Protein AF-A0A285EN96-F1 (afdb_monomer)

Radius of gyration: 19.68 Å; Cα contacts (8 Å, |Δi|>4): 58; chains: 1; bounding box: 37×36×49 Å

Foldseek 3Di:
DQPPPVVVVVQWDQDPVRDTDGHPVRVVVVVVVVVVQQQDWDDDPNDTDGVVVVVVVLVVVVVCVVVVVDVDHDPPPDDDPPPDPDDPVNVVVVVVVVVD

Sequence (100 aa):
MICCLCRLVVLLTRTETYALRLKLTGARKITEEVNQWLNKRAEYRDKQHTWSAILLLKTRGLAQYFVGKRKSVEFMSHVHEIERQDNMEIRQLLLYIFYF

Solvent-accessible surface area (backbone atoms only — not comparable to full-atom values): 6231 Å² total; per-residue (Å²): 136,74,66,64,68,76,50,50,69,78,24,47,45,77,45,98,84,71,46,81,40,74,33,71,75,34,49,51,50,51,53,50,54,50,51,55,55,36,62,37,72,44,80,54,94,96,35,83,35,32,45,55,54,49,52,52,53,50,53,52,46,49,54,33,35,77,71,66,78,36,95,76,79,81,82,78,85,67,81,76,81,76,79,76,86,82,45,74,68,58,56,54,50,51,52,54,66,73,78,103

pLDDT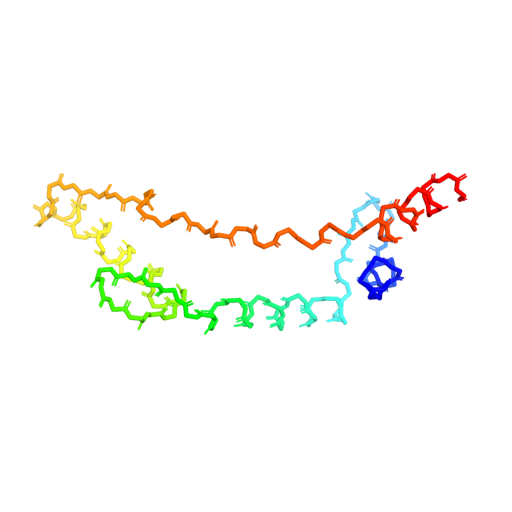: mean 72.97, std 15.93, range [29.97, 91.31]

Organism: NCBI:txid51203

Structure (mmCIF, N/CA/C/O backbone):
data_AF-A0A285EN96-F1
#
_entry.id   AF-A0A285EN96-F1
#
loop_
_atom_site.group_PDB
_atom_site.id
_atom_site.type_symbol
_atom_site.label_atom_id
_atom_site.label_alt_id
_atom_site.label_comp_id
_atom_site.label_asym_id
_atom_site.label_entity_id
_atom_site.label_seq_id
_atom_site.pdbx_PDB_ins_code
_atom_site.Cartn_x
_atom_site.Cartn_y
_atom_site.Cartn_z
_atom_site.occupancy
_atom_site.B_iso_or_equiv
_atom_site.auth_seq_id
_atom_site.auth_comp_id
_atom_site.auth_asym_id
_atom_site.auth_atom_id
_atom_site.pdbx_PDB_model_num
ATOM 1 N N . MET A 1 1 ? 14.332 15.040 -14.578 1.00 40.19 1 MET A N 1
ATOM 2 C CA . MET A 1 1 ? 13.851 13.759 -13.995 1.00 40.19 1 MET A CA 1
ATOM 3 C C . MET A 1 1 ? 13.205 12.858 -15.065 1.00 40.19 1 MET A C 1
ATOM 5 O O . MET A 1 1 ? 12.143 12.290 -14.873 1.00 40.19 1 MET A O 1
ATOM 9 N N . ILE A 1 2 ? 13.892 12.688 -16.201 1.00 29.97 2 ILE A N 1
ATOM 10 C CA . ILE A 1 2 ? 13.439 11.994 -17.430 1.00 29.97 2 ILE A CA 1
ATOM 11 C C . ILE A 1 2 ? 13.541 10.452 -17.316 1.00 29.97 2 ILE A C 1
ATOM 13 O O . ILE A 1 2 ? 13.211 9.691 -18.222 1.00 29.97 2 ILE A O 1
ATOM 17 N N . CYS A 1 3 ? 14.000 9.950 -16.169 1.00 33.31 3 CYS A N 1
ATOM 18 C CA . CYS A 1 3 ? 14.521 8.591 -16.059 1.00 33.31 3 CYS A CA 1
ATOM 19 C C . CYS A 1 3 ? 13.457 7.484 -15.921 1.00 33.31 3 CYS A C 1
ATOM 21 O O . CYS A 1 3 ? 13.809 6.316 -16.073 1.00 33.31 3 CYS A O 1
ATOM 23 N N . CYS A 1 4 ? 12.183 7.800 -15.653 1.00 40.12 4 CYS A N 1
ATOM 24 C CA . CYS A 1 4 ? 11.163 6.764 -15.433 1.00 40.12 4 CYS A CA 1
ATOM 25 C C . CYS A 1 4 ? 10.576 6.193 -16.732 1.00 40.12 4 CYS A C 1
ATOM 27 O O . CYS A 1 4 ? 10.500 4.973 -16.864 1.00 40.12 4 CYS A O 1
ATOM 29 N N . LEU A 1 5 ? 10.238 7.030 -17.722 1.00 38.25 5 LEU A N 1
ATOM 30 C CA . LEU A 1 5 ? 9.631 6.549 -18.972 1.00 38.25 5 LEU A CA 1
ATOM 31 C C . LEU A 1 5 ? 10.643 5.884 -19.920 1.00 38.25 5 LEU A C 1
ATOM 33 O O . LEU A 1 5 ? 10.378 4.780 -20.393 1.00 38.25 5 LEU A O 1
ATOM 37 N N . CYS A 1 6 ? 11.842 6.450 -20.111 1.00 37.12 6 CYS A N 1
ATOM 38 C CA . CYS A 1 6 ? 12.860 5.823 -20.973 1.00 37.12 6 CYS A CA 1
ATOM 39 C C . CYS A 1 6 ? 13.413 4.499 -20.408 1.00 37.12 6 CYS A C 1
ATOM 41 O O . CYS A 1 6 ? 13.887 3.655 -21.165 1.00 37.12 6 CYS A O 1
ATOM 43 N N . ARG A 1 7 ? 13.335 4.265 -19.086 1.00 41.53 7 ARG A N 1
ATOM 44 C CA . ARG A 1 7 ? 13.724 2.973 -18.488 1.00 41.53 7 ARG A CA 1
ATOM 45 C C . ARG A 1 7 ? 12.618 1.923 -18.532 1.00 41.53 7 ARG A C 1
ATOM 47 O O . ARG A 1 7 ? 12.952 0.748 -18.408 1.00 41.53 7 ARG A O 1
ATOM 54 N N . LEU A 1 8 ? 11.348 2.294 -18.705 1.00 45.12 8 LEU A N 1
ATOM 55 C CA . LEU A 1 8 ? 10.230 1.344 -18.654 1.00 45.12 8 LEU A CA 1
ATOM 56 C C . LEU A 1 8 ? 10.247 0.351 -19.828 1.00 45.12 8 LEU A C 1
ATOM 58 O O . LEU A 1 8 ? 9.961 -0.829 -19.637 1.00 45.12 8 LEU A O 1
ATOM 62 N N . VAL A 1 9 ? 10.672 0.797 -21.016 1.00 49.56 9 VAL A N 1
ATOM 63 C CA . VAL A 1 9 ? 10.738 -0.042 -22.229 1.00 49.56 9 VAL A CA 1
ATOM 64 C C . VAL A 1 9 ? 11.759 -1.182 -22.081 1.00 49.56 9 VAL A C 1
ATOM 66 O O . VAL A 1 9 ? 11.547 -2.283 -22.579 1.00 49.56 9 VAL A O 1
ATOM 69 N N . VAL A 1 10 ? 12.830 -0.981 -21.304 1.00 52.72 10 VAL A N 1
ATOM 70 C CA . VAL A 1 10 ? 13.864 -2.010 -21.059 1.00 52.72 10 VAL A CA 1
ATOM 71 C C . VAL A 1 10 ? 13.389 -3.087 -20.070 1.00 52.72 10 VAL A C 1
ATOM 73 O O . VAL A 1 10 ? 13.963 -4.180 -20.017 1.00 52.72 10 VAL A O 1
ATOM 76 N N . LEU A 1 11 ? 12.330 -2.813 -19.302 1.00 53.41 11 LEU A N 1
ATOM 77 C CA . LEU A 1 11 ? 11.844 -3.644 -18.195 1.00 53.41 11 LEU A CA 1
ATOM 78 C C . LEU A 1 11 ? 10.735 -4.623 -18.589 1.00 53.41 11 LEU A C 1
ATOM 80 O O . LEU A 1 11 ? 10.322 -5.425 -17.753 1.00 53.41 11 LEU A O 1
ATOM 84 N N . LEU A 1 12 ? 10.269 -4.583 -19.835 1.00 55.41 12 LEU A N 1
ATOM 85 C CA . LEU A 1 12 ? 9.190 -5.430 -20.330 1.00 55.41 12 LEU A CA 1
ATOM 86 C C . LEU A 1 12 ? 9.736 -6.390 -21.395 1.00 55.41 12 LEU A C 1
ATOM 88 O O . LEU A 1 12 ? 10.555 -6.007 -22.232 1.00 55.41 12 LEU A O 1
ATOM 92 N N . THR A 1 13 ? 9.338 -7.659 -21.345 1.00 56.97 13 THR A N 1
ATOM 93 C CA . THR A 1 13 ? 9.527 -8.605 -22.453 1.00 56.97 13 THR A CA 1
ATOM 94 C C . THR A 1 13 ? 8.216 -8.758 -23.207 1.00 56.97 13 THR A C 1
ATOM 96 O O . THR A 1 13 ? 7.170 -9.010 -22.606 1.00 56.97 13 THR A O 1
ATOM 99 N N . ARG A 1 14 ? 8.278 -8.607 -24.532 1.00 53.38 14 ARG A N 1
ATOM 100 C CA . ARG A 1 14 ? 7.179 -8.958 -25.432 1.00 53.38 14 ARG A CA 1
ATOM 101 C C . ARG A 1 14 ? 7.252 -10.462 -25.673 1.00 53.38 14 ARG A C 1
ATOM 103 O O . ARG A 1 14 ? 8.264 -10.942 -26.179 1.00 53.38 14 ARG A O 1
ATOM 110 N N . THR A 1 15 ? 6.230 -11.203 -25.262 1.00 57.50 15 THR A N 1
ATOM 111 C CA . THR A 1 15 ? 6.095 -12.615 -25.641 1.00 57.50 15 THR A CA 1
ATOM 112 C C . THR A 1 15 ? 5.541 -12.724 -27.060 1.00 57.50 15 THR A C 1
ATOM 114 O O . THR A 1 15 ? 4.954 -11.774 -27.580 1.00 57.50 15 THR A O 1
ATOM 117 N N . GLU A 1 16 ? 5.690 -13.892 -27.683 1.00 54.59 16 GLU A N 1
ATOM 118 C CA . GLU A 1 16 ? 5.156 -14.192 -29.024 1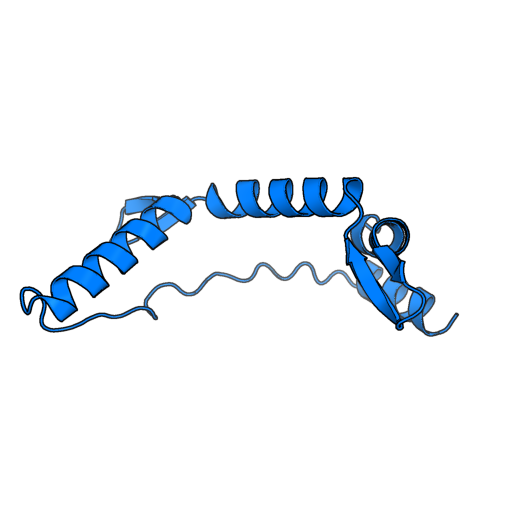.00 54.59 16 GLU A CA 1
ATOM 119 C C . GLU A 1 16 ? 3.635 -13.964 -29.117 1.00 54.59 16 GLU A C 1
ATOM 121 O O . GLU A 1 16 ? 3.107 -13.615 -30.164 1.00 54.59 16 GLU A O 1
ATOM 126 N N . THR A 1 17 ? 2.940 -14.046 -27.980 1.00 70.00 17 THR A N 1
ATOM 127 C CA . THR A 1 17 ? 1.503 -13.781 -27.823 1.00 70.00 17 THR A CA 1
ATOM 128 C C . THR A 1 17 ? 1.145 -12.303 -27.623 1.00 70.00 17 THR A C 1
ATOM 130 O O . THR A 1 17 ? 0.034 -12.004 -27.192 1.00 70.00 17 THR A O 1
ATOM 133 N N . TYR A 1 18 ? 2.079 -11.372 -27.845 1.00 65.12 18 TYR A N 1
ATOM 134 C CA . TYR A 1 18 ? 1.921 -9.931 -27.588 1.00 65.12 18 TYR A CA 1
ATOM 135 C C . TYR A 1 18 ? 1.640 -9.544 -26.127 1.00 65.12 18 TYR A C 1
ATOM 137 O O . TYR A 1 18 ? 1.394 -8.372 -25.839 1.00 65.12 18 TYR A O 1
ATOM 145 N N . ALA A 1 19 ? 1.725 -10.485 -25.183 1.00 70.00 19 ALA A N 1
ATOM 146 C CA . ALA A 1 19 ? 1.578 -10.175 -23.771 1.00 70.00 19 ALA A CA 1
ATOM 147 C C . ALA A 1 19 ? 2.844 -9.481 -23.249 1.00 70.00 19 ALA A C 1
ATOM 149 O O . ALA A 1 19 ? 3.975 -9.905 -23.506 1.00 70.00 19 ALA A O 1
ATOM 150 N N . LEU A 1 20 ? 2.645 -8.402 -22.497 1.00 73.75 20 LEU A N 1
ATOM 151 C CA . LEU A 1 20 ? 3.718 -7.683 -21.825 1.00 73.75 20 LEU A CA 1
ATOM 152 C C . LEU A 1 20 ? 3.971 -8.332 -20.466 1.00 73.75 20 LEU A C 1
ATOM 154 O O . LEU A 1 20 ? 3.073 -8.404 -19.627 1.00 73.75 20 LEU A O 1
ATOM 158 N N . ARG A 1 21 ? 5.197 -8.803 -20.239 1.00 77.00 21 ARG A N 1
ATOM 159 C CA . ARG A 1 21 ? 5.622 -9.343 -18.942 1.00 77.00 21 ARG A CA 1
ATOM 160 C C . ARG A 1 21 ? 6.704 -8.472 -18.328 1.00 77.00 21 ARG A C 1
ATOM 162 O O . ARG A 1 21 ? 7.595 -7.989 -19.022 1.00 77.00 21 ARG A O 1
ATOM 169 N N . LEU A 1 22 ? 6.638 -8.303 -17.012 1.00 77.94 22 LEU A N 1
ATOM 170 C CA . LEU A 1 22 ? 7.670 -7.619 -16.241 1.00 77.94 22 LEU A CA 1
ATOM 171 C C . LEU A 1 22 ? 8.921 -8.494 -16.151 1.00 77.94 22 LEU A C 1
ATOM 173 O O . LEU A 1 22 ? 8.867 -9.633 -15.688 1.00 77.94 22 LEU A O 1
ATOM 177 N N . LYS A 1 23 ? 10.069 -7.945 -16.546 1.00 80.88 23 LYS A N 1
ATOM 178 C CA . LYS A 1 23 ? 11.376 -8.519 -16.214 1.00 80.88 23 LYS A CA 1
ATOM 179 C C . LYS A 1 23 ? 11.617 -8.406 -14.712 1.00 80.88 23 LYS A C 1
ATOM 181 O O . LYS A 1 23 ? 11.109 -7.493 -14.061 1.00 80.88 23 LYS A O 1
ATOM 186 N N . LEU A 1 24 ? 12.482 -9.268 -14.177 1.00 78.94 24 LEU A N 1
ATOM 187 C CA . LEU A 1 24 ? 12.875 -9.255 -12.762 1.00 78.94 24 LEU A CA 1
ATOM 188 C C . LEU A 1 24 ? 13.378 -7.875 -12.301 1.00 78.94 24 LEU A C 1
ATOM 190 O O . LEU A 1 24 ? 13.052 -7.419 -11.209 1.00 78.94 24 LEU A O 1
ATOM 194 N N . THR A 1 25 ? 14.118 -7.173 -13.162 1.00 79.94 25 THR A N 1
ATOM 195 C CA . THR A 1 25 ? 14.601 -5.807 -12.911 1.00 79.94 25 THR A CA 1
ATOM 196 C C . THR A 1 25 ? 13.470 -4.784 -12.792 1.00 79.94 25 THR A C 1
ATOM 198 O O . THR A 1 25 ? 13.604 -3.810 -12.055 1.00 79.94 25 THR A O 1
ATOM 201 N N . GLY A 1 26 ? 12.363 -4.997 -13.505 1.00 80.25 26 GLY A N 1
ATOM 202 C CA . GLY A 1 26 ? 11.189 -4.132 -13.473 1.00 80.25 26 GLY A CA 1
ATOM 203 C C . GLY A 1 26 ? 10.328 -4.424 -12.262 1.00 80.25 26 GLY A C 1
ATOM 204 O O . GLY A 1 26 ? 9.997 -3.509 -11.516 1.00 80.25 26 GLY A O 1
ATOM 205 N N . ALA A 1 27 ? 10.068 -5.707 -12.013 1.00 81.69 27 ALA A N 1
ATOM 206 C CA . ALA A 1 27 ? 9.366 -6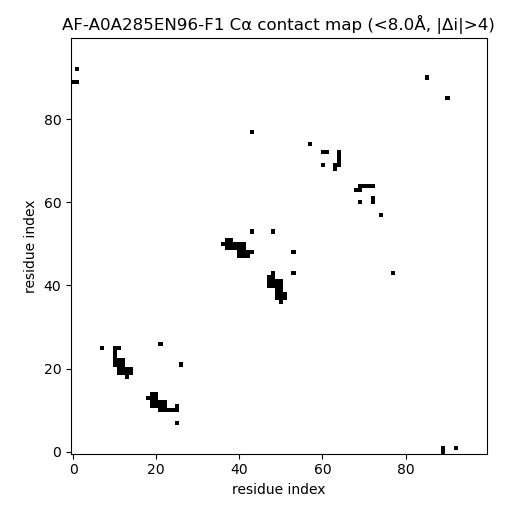.163 -10.823 1.00 81.69 27 ALA A CA 1
ATOM 207 C C . ALA A 1 27 ? 10.049 -5.657 -9.544 1.00 81.69 27 ALA A C 1
ATOM 209 O O . ALA A 1 27 ? 9.380 -5.083 -8.695 1.00 81.69 27 ALA A O 1
ATOM 210 N N . ARG A 1 28 ? 11.384 -5.762 -9.441 1.00 85.38 28 ARG A N 1
ATOM 211 C CA . ARG A 1 28 ? 12.134 -5.272 -8.274 1.00 85.38 28 ARG A CA 1
ATOM 212 C C . ARG A 1 28 ? 11.940 -3.774 -8.034 1.00 85.38 28 ARG A C 1
ATOM 214 O O . ARG A 1 28 ? 11.676 -3.385 -6.905 1.00 85.38 28 ARG A O 1
ATOM 221 N N . LYS A 1 29 ? 12.032 -2.954 -9.086 1.00 85.81 29 LYS A N 1
ATOM 222 C CA . LYS A 1 29 ? 11.806 -1.504 -8.977 1.00 85.81 29 LYS A CA 1
ATOM 223 C C . LYS A 1 29 ? 10.385 -1.184 -8.533 1.00 85.81 29 LYS A C 1
ATOM 225 O O . LYS A 1 29 ? 10.208 -0.370 -7.642 1.00 85.81 29 LYS A O 1
ATOM 230 N N . ILE A 1 30 ? 9.389 -1.852 -9.114 1.00 85.62 30 ILE A N 1
ATOM 231 C CA . ILE A 1 30 ? 7.986 -1.655 -8.732 1.00 85.62 30 ILE A CA 1
ATOM 232 C C . ILE A 1 30 ? 7.777 -2.024 -7.264 1.00 85.62 30 ILE A C 1
ATOM 234 O O . ILE A 1 30 ? 7.183 -1.247 -6.526 1.00 85.62 30 ILE A O 1
ATOM 238 N N . THR A 1 31 ? 8.296 -3.168 -6.819 1.00 87.50 31 THR A N 1
ATOM 239 C CA . THR A 1 31 ? 8.197 -3.583 -5.414 1.00 87.50 31 THR A CA 1
ATOM 240 C C . THR A 1 31 ? 8.843 -2.563 -4.480 1.00 87.50 31 THR A C 1
ATOM 242 O O . THR A 1 31 ? 8.314 -2.293 -3.406 1.00 87.50 31 THR A O 1
ATOM 245 N N . GLU A 1 32 ? 9.967 -1.973 -4.879 1.00 89.06 32 GLU A N 1
ATOM 246 C CA . GLU A 1 32 ? 10.664 -0.961 -4.088 1.00 89.06 32 GLU A CA 1
ATOM 247 C C . GLU A 1 32 ? 9.861 0.343 -3.977 1.00 89.06 32 GLU A C 1
ATOM 249 O O . GLU A 1 32 ? 9.651 0.828 -2.866 1.00 89.06 32 GLU A O 1
ATOM 254 N N . GLU A 1 33 ? 9.311 0.846 -5.084 1.00 86.69 33 GLU A N 1
ATOM 255 C CA . GLU A 1 33 ? 8.422 2.019 -5.093 1.00 86.69 33 GLU A CA 1
ATOM 256 C C . GLU A 1 33 ? 7.141 1.778 -4.276 1.00 86.69 33 GLU A C 1
ATOM 258 O O . GLU A 1 33 ? 6.730 2.620 -3.475 1.00 86.69 33 GLU A O 1
ATOM 263 N N . VAL A 1 34 ? 6.530 0.596 -4.410 1.00 88.19 34 VAL A N 1
ATOM 264 C CA . VAL A 1 34 ? 5.343 0.208 -3.632 1.00 88.19 34 VAL A CA 1
ATOM 265 C C . VAL A 1 34 ? 5.667 0.149 -2.140 1.00 88.19 34 VAL A C 1
ATOM 267 O O . VAL A 1 34 ? 4.897 0.659 -1.326 1.00 88.19 34 VAL A O 1
ATOM 270 N N . ASN A 1 35 ? 6.815 -0.417 -1.764 1.00 90.25 35 ASN A N 1
ATOM 271 C CA . ASN A 1 35 ? 7.255 -0.456 -0.370 1.00 90.25 35 ASN A CA 1
ATOM 272 C C . ASN A 1 35 ? 7.491 0.948 0.192 1.00 90.25 35 ASN A C 1
ATOM 274 O O . ASN A 1 35 ? 7.077 1.236 1.316 1.00 90.25 35 ASN A O 1
ATOM 278 N N . GLN A 1 36 ? 8.123 1.835 -0.577 1.00 88.88 36 GLN A N 1
ATOM 279 C CA . GLN A 1 36 ? 8.299 3.229 -0.172 1.00 88.88 36 GLN A CA 1
ATOM 280 C C . GLN A 1 36 ? 6.947 3.914 0.038 1.00 88.88 36 GLN A C 1
ATOM 282 O O . GLN A 1 36 ? 6.755 4.579 1.055 1.00 88.88 36 GLN A O 1
ATOM 287 N N . TRP A 1 37 ? 5.987 3.702 -0.865 1.00 85.94 37 TRP A N 1
ATOM 288 C CA . TRP A 1 37 ? 4.647 4.275 -0.758 1.00 85.94 37 TRP A CA 1
ATOM 289 C C . TRP A 1 37 ? 3.879 3.758 0.465 1.00 85.94 37 TRP A C 1
ATOM 291 O O . TRP A 1 37 ? 3.332 4.556 1.224 1.00 85.94 37 TRP A O 1
ATOM 301 N N . LEU A 1 38 ? 3.914 2.449 0.734 1.00 86.50 38 LEU A N 1
ATOM 302 C CA . LEU A 1 38 ? 3.270 1.844 1.908 1.00 86.50 38 LEU A CA 1
ATOM 303 C C . LEU A 1 38 ? 3.851 2.334 3.243 1.00 86.50 38 LEU A C 1
ATOM 305 O O . LEU A 1 38 ? 3.143 2.359 4.255 1.00 86.50 38 LEU A O 1
ATOM 309 N N . ASN A 1 39 ? 5.124 2.729 3.240 1.00 89.69 39 ASN A N 1
ATOM 310 C CA . ASN A 1 39 ? 5.817 3.272 4.404 1.00 89.69 39 ASN A CA 1
ATOM 311 C C . ASN A 1 39 ? 5.643 4.788 4.568 1.00 89.69 39 ASN A C 1
ATOM 313 O O . ASN A 1 39 ? 6.006 5.318 5.623 1.00 89.69 39 ASN A O 1
ATOM 317 N N . LYS A 1 40 ? 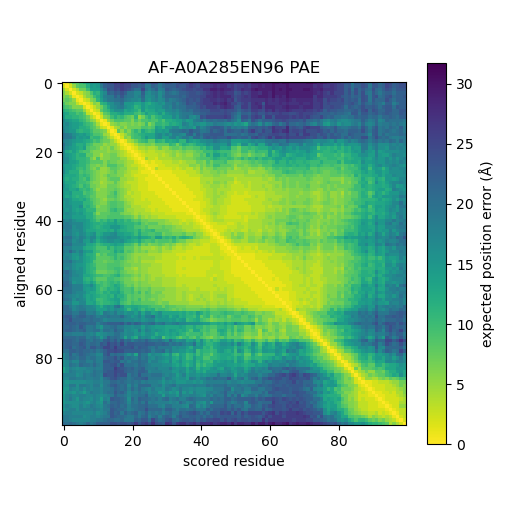5.065 5.496 3.585 1.00 87.31 40 LYS A N 1
ATOM 318 C CA . LYS A 1 40 ? 4.706 6.909 3.759 1.00 87.31 40 LYS A CA 1
ATOM 319 C C . LYS A 1 40 ? 3.701 7.046 4.902 1.00 87.31 40 LYS A C 1
ATOM 321 O O . LYS A 1 40 ? 2.833 6.190 5.099 1.00 87.31 40 LYS A O 1
ATOM 326 N N . ARG A 1 41 ? 3.845 8.125 5.670 1.00 85.75 41 ARG A N 1
ATOM 327 C CA . ARG A 1 41 ? 2.930 8.461 6.761 1.00 85.75 41 ARG A CA 1
ATOM 328 C C . ARG A 1 41 ? 1.785 9.303 6.218 1.00 85.75 41 ARG A C 1
ATOM 330 O O . ARG A 1 41 ? 2.004 10.173 5.382 1.00 85.75 41 ARG A O 1
ATOM 337 N N . ALA A 1 42 ? 0.587 9.010 6.689 1.00 82.12 42 ALA A N 1
ATOM 338 C CA . ALA A 1 42 ? -0.609 9.788 6.457 1.00 82.12 42 ALA A CA 1
ATOM 339 C C . ALA A 1 42 ? -1.343 9.956 7.787 1.00 82.12 42 ALA A C 1
ATOM 341 O O . ALA A 1 42 ? -1.269 9.108 8.685 1.00 82.12 42 ALA A O 1
ATOM 342 N N . GLU A 1 43 ? -2.050 11.067 7.911 1.00 80.50 43 GLU A N 1
ATOM 343 C CA . GLU A 1 43 ? -2.853 11.336 9.088 1.00 80.50 43 GLU A CA 1
ATOM 344 C C . GLU A 1 43 ? -4.135 10.503 9.049 1.00 80.50 43 GLU A C 1
ATOM 346 O O . GLU A 1 43 ? -4.858 10.497 8.057 1.00 80.50 43 GLU A O 1
ATOM 351 N N . TYR A 1 44 ? -4.398 9.764 10.124 1.00 79.00 44 TYR A N 1
ATOM 352 C CA . TYR A 1 44 ? -5.576 8.927 10.300 1.00 79.00 44 TYR A CA 1
ATOM 353 C C . TYR A 1 44 ? -6.085 9.067 11.736 1.00 79.00 44 TYR A C 1
ATOM 355 O O . TYR A 1 44 ? -5.427 8.606 12.669 1.00 79.00 44 TYR A O 1
ATOM 363 N N . ARG A 1 45 ? -7.280 9.653 11.916 1.00 77.56 45 ARG A N 1
ATOM 364 C CA . ARG A 1 45 ? -7.889 9.929 13.239 1.00 77.56 45 ARG A CA 1
ATOM 365 C C . ARG A 1 45 ? -6.946 10.710 14.167 1.00 77.56 45 ARG A C 1
ATOM 367 O O . ARG A 1 45 ? -6.635 10.237 15.262 1.00 77.56 45 ARG A O 1
ATOM 374 N N . ASP A 1 46 ? -6.449 11.843 13.671 1.00 79.62 46 ASP A N 1
ATOM 375 C CA . ASP A 1 46 ? -5.577 12.780 14.400 1.00 79.62 46 ASP A CA 1
ATOM 376 C C . ASP A 1 46 ? -4.230 12.171 14.841 1.00 79.62 46 ASP A C 1
ATOM 378 O O . ASP A 1 46 ? -3.550 12.660 15.745 1.00 79.62 46 ASP A O 1
ATOM 382 N N . LYS A 1 47 ? -3.838 11.049 14.221 1.00 85.12 47 LYS A N 1
ATOM 383 C CA . LYS A 1 47 ? -2.573 10.350 14.462 1.00 85.12 47 LYS A CA 1
ATOM 384 C C . LYS A 1 47 ? -1.876 10.031 13.153 1.00 85.12 47 LYS A C 1
ATOM 386 O O . LYS A 1 47 ? -2.497 9.620 12.179 1.00 85.12 47 L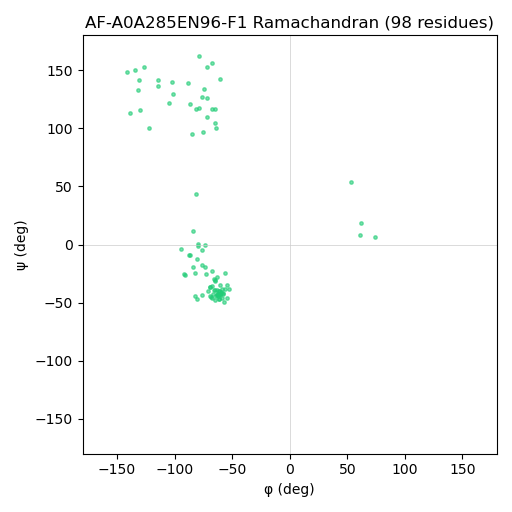YS A O 1
ATOM 391 N N . GLN A 1 48 ? -0.555 10.156 13.155 1.00 85.19 48 GLN A N 1
ATOM 392 C CA . GLN A 1 48 ? 0.278 9.791 12.014 1.00 85.19 48 GLN A CA 1
ATOM 393 C C . GLN A 1 48 ? 0.475 8.272 11.967 1.00 85.19 48 GLN A C 1
ATOM 395 O O . GLN A 1 48 ? 1.070 7.681 12.871 1.00 85.19 48 GLN A O 1
ATOM 400 N N . HIS A 1 49 ? -0.005 7.641 10.900 1.00 86.38 49 HIS A N 1
ATOM 401 C CA . HIS A 1 49 ? 0.111 6.205 10.660 1.00 86.38 49 HIS A CA 1
ATOM 402 C C . HIS A 1 49 ? 0.731 5.941 9.285 1.00 86.38 49 HIS A C 1
ATOM 404 O O . HIS A 1 49 ? 0.605 6.748 8.372 1.00 86.38 49 HIS A O 1
ATOM 410 N N . THR A 1 50 ? 1.406 4.805 9.110 1.00 89.56 50 THR A N 1
ATOM 411 C CA . THR A 1 50 ? 1.830 4.368 7.772 1.00 89.56 50 THR A CA 1
ATOM 412 C C . THR A 1 50 ? 0.624 3.900 6.958 1.00 89.56 50 THR A C 1
ATOM 414 O O . THR A 1 50 ? -0.349 3.393 7.526 1.00 89.56 50 THR A O 1
ATOM 417 N N . TRP A 1 51 ? 0.685 3.994 5.628 1.00 87.56 51 TRP A N 1
ATOM 418 C CA . TRP A 1 51 ? -0.371 3.465 4.751 1.00 87.56 51 TRP A CA 1
ATOM 419 C C . TRP A 1 51 ? -0.644 1.977 4.986 1.00 87.56 51 TRP A C 1
ATOM 421 O O . TRP A 1 51 ? -1.802 1.557 5.021 1.00 87.56 51 TRP A O 1
ATOM 431 N N . SER A 1 52 ? 0.405 1.190 5.241 1.00 89.31 52 SER A N 1
ATOM 432 C CA . SER A 1 52 ? 0.280 -0.219 5.634 1.00 89.31 52 SER A CA 1
ATOM 433 C C . SER A 1 52 ? -0.551 -0.410 6.911 1.00 89.31 52 SER A C 1
ATOM 435 O O . SER A 1 52 ? -1.425 -1.279 6.964 1.00 89.31 52 SER A O 1
ATOM 437 N N . ALA A 1 53 ? -0.346 0.433 7.927 1.00 89.94 53 ALA A N 1
ATOM 438 C CA . ALA A 1 53 ? -1.109 0.385 9.170 1.00 89.94 53 ALA A CA 1
ATOM 439 C C . ALA A 1 53 ? -2.560 0.848 8.974 1.00 89.94 53 ALA A C 1
ATOM 441 O O . ALA A 1 53 ? -3.482 0.233 9.512 1.00 89.94 53 ALA A O 1
ATOM 442 N N . ILE A 1 54 ? -2.785 1.892 8.172 1.00 88.56 54 ILE A N 1
ATOM 443 C CA . ILE A 1 54 ? -4.130 2.387 7.845 1.00 88.56 54 ILE A CA 1
ATOM 444 C C . ILE A 1 54 ? -4.941 1.297 7.136 1.00 88.56 54 ILE A C 1
ATOM 446 O O . ILE A 1 54 ? -6.099 1.071 7.499 1.00 88.56 54 ILE A O 1
ATOM 450 N N . LEU A 1 55 ? -4.331 0.572 6.191 1.00 89.44 55 LEU A N 1
ATOM 451 C CA . LEU A 1 55 ? -4.964 -0.554 5.503 1.00 89.44 55 LEU A CA 1
ATOM 452 C C . LEU A 1 55 ? -5.435 -1.618 6.504 1.00 89.44 55 LEU A C 1
ATOM 454 O O . LEU A 1 55 ? -6.606 -1.996 6.497 1.00 89.44 55 LEU A O 1
ATOM 458 N N . LEU A 1 56 ? -4.561 -2.036 7.425 1.00 90.75 56 LEU A N 1
ATOM 459 C CA . LEU A 1 56 ? -4.904 -3.003 8.473 1.00 90.75 56 LEU A CA 1
ATOM 460 C C . LEU A 1 56 ? -6.045 -2.506 9.373 1.00 90.75 56 LEU A C 1
ATOM 462 O O . LEU A 1 56 ? -6.958 -3.268 9.698 1.00 90.75 56 LEU A O 1
ATOM 466 N N . LEU A 1 57 ? -6.034 -1.227 9.755 1.00 88.75 57 LEU A N 1
ATOM 467 C CA . LEU A 1 57 ? -7.087 -0.624 10.577 1.00 88.75 57 LEU A CA 1
ATOM 468 C C . LEU A 1 57 ? -8.438 -0.587 9.851 1.00 88.75 57 LEU A C 1
ATOM 470 O O . LEU A 1 57 ? -9.474 -0.841 10.475 1.00 88.75 57 LEU A O 1
ATOM 474 N N . LYS A 1 58 ? -8.447 -0.301 8.545 1.00 87.81 58 LYS A N 1
ATOM 475 C 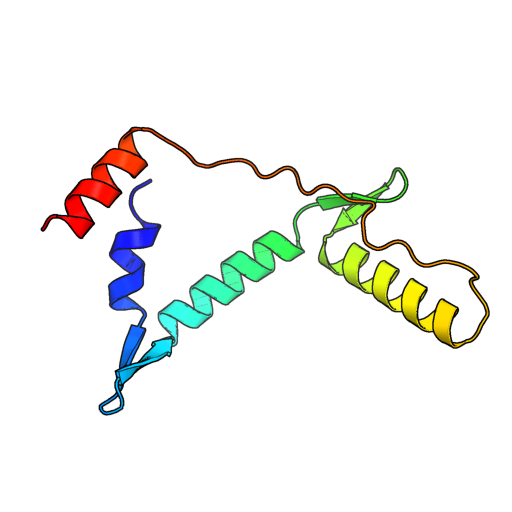CA . LYS A 1 58 ? -9.662 -0.331 7.720 1.00 87.81 58 LYS A CA 1
ATOM 476 C C . LYS A 1 58 ? -10.177 -1.759 7.542 1.00 87.81 58 LYS A C 1
ATOM 478 O O . LYS A 1 58 ? -11.365 -1.979 7.773 1.00 87.81 58 LYS A O 1
ATOM 483 N N . THR A 1 59 ? -9.311 -2.730 7.246 1.00 90.38 59 THR A N 1
ATOM 484 C CA . THR A 1 59 ? -9.692 -4.151 7.137 1.00 90.38 59 THR A CA 1
ATOM 485 C C . THR A 1 59 ? -10.239 -4.684 8.460 1.00 90.38 59 THR A C 1
ATOM 487 O O . THR A 1 59 ? -11.264 -5.362 8.481 1.00 90.38 59 THR A O 1
ATOM 490 N N . ARG A 1 60 ? -9.643 -4.302 9.597 1.00 89.75 60 ARG A N 1
ATOM 491 C CA . ARG A 1 60 ? -10.196 -4.615 10.923 1.00 89.75 60 ARG A CA 1
ATOM 492 C C . ARG A 1 60 ? -11.574 -3.984 11.128 1.00 89.75 60 ARG A C 1
ATOM 494 O O . ARG A 1 60 ? -12.467 -4.640 11.660 1.00 89.75 60 ARG A O 1
ATOM 501 N N . GLY A 1 61 ? -11.756 -2.733 10.709 1.00 87.88 61 GLY A N 1
ATOM 502 C CA . GLY A 1 61 ? -13.047 -2.045 10.757 1.00 87.88 61 GLY A CA 1
ATOM 503 C C . GLY A 1 61 ? -14.125 -2.734 9.912 1.00 87.88 61 GLY A C 1
ATOM 504 O O . GLY A 1 61 ? -15.259 -2.848 10.371 1.00 87.88 61 GLY A O 1
ATOM 505 N N . LEU A 1 62 ? -13.759 -3.235 8.730 1.00 89.38 62 LEU A N 1
ATOM 506 C CA . LEU A 1 62 ? -14.617 -4.043 7.858 1.00 89.38 62 LEU A CA 1
ATOM 507 C C . LEU A 1 62 ? -14.983 -5.381 8.521 1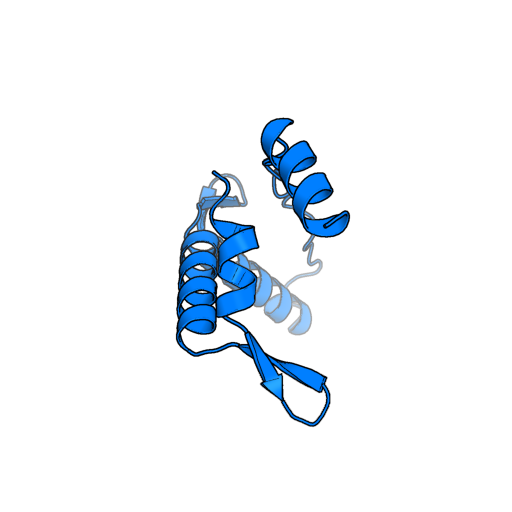.00 89.38 62 LEU A C 1
ATOM 509 O O . LEU A 1 62 ? -16.156 -5.734 8.587 1.00 89.38 62 LEU A O 1
ATOM 513 N N . ALA A 1 63 ? -14.010 -6.104 9.079 1.00 90.25 63 ALA A N 1
ATOM 514 C CA . ALA A 1 63 ? -14.276 -7.364 9.774 1.00 90.25 63 ALA A CA 1
ATOM 515 C C . ALA A 1 63 ? -15.240 -7.174 10.960 1.00 90.25 63 ALA A C 1
ATOM 517 O O . ALA A 1 63 ? -16.160 -7.961 11.162 1.00 90.25 63 ALA A O 1
ATOM 518 N N . GLN A 1 64 ? -15.079 -6.090 11.725 1.00 88.81 64 GLN A N 1
ATOM 519 C CA . GLN A 1 64 ? -15.986 -5.746 12.826 1.00 88.81 64 GLN A CA 1
ATOM 520 C C . GLN A 1 64 ? -17.402 -5.393 12.360 1.00 88.81 64 GLN A C 1
ATOM 522 O O . GLN A 1 64 ? -18.351 -5.619 13.110 1.00 88.81 64 GLN A O 1
ATOM 527 N N . TYR A 1 65 ? -17.540 -4.846 11.154 1.00 89.25 65 TYR A N 1
ATOM 528 C CA . TYR A 1 65 ? -18.837 -4.585 10.540 1.00 89.25 65 TYR A CA 1
ATOM 529 C C . TYR A 1 65 ? -19.550 -5.883 10.162 1.00 89.25 65 TYR A C 1
ATOM 531 O O . TYR A 1 65 ? -20.707 -6.054 10.531 1.00 89.25 65 TYR A O 1
ATOM 539 N N . PHE A 1 66 ? -18.847 -6.846 9.558 1.00 89.38 66 PHE A N 1
ATOM 540 C CA . PHE A 1 66 ? -19.431 -8.161 9.264 1.00 89.38 66 PHE A CA 1
ATOM 541 C C . PHE A 1 66 ? -19.885 -8.915 10.518 1.00 89.38 66 PHE A C 1
ATOM 543 O O . PHE A 1 66 ? -20.906 -9.590 10.495 1.00 89.38 66 PHE A O 1
ATOM 550 N N . VAL A 1 67 ? -19.164 -8.765 11.632 1.00 91.31 67 VAL A N 1
ATOM 551 C CA . VAL A 1 67 ? -19.525 -9.378 12.925 1.00 91.31 67 VAL A CA 1
ATOM 552 C C . VAL A 1 67 ? -20.619 -8.578 13.666 1.00 91.31 67 VAL A C 1
ATOM 554 O O . VAL A 1 67 ? -21.026 -8.948 14.762 1.00 91.31 67 VAL A O 1
ATOM 557 N N . GLY A 1 68 ? -21.101 -7.459 13.114 1.00 86.12 68 GLY A N 1
ATOM 558 C CA . GLY A 1 68 ? -22.155 -6.634 13.720 1.00 86.12 68 GLY A CA 1
ATOM 559 C C . GLY A 1 68 ? -21.704 -5.791 14.921 1.00 86.12 68 GLY A C 1
ATOM 560 O O . GLY A 1 68 ? -22.519 -5.123 15.554 1.00 86.12 68 GLY A O 1
ATOM 561 N N . LYS A 1 69 ? -20.399 -5.762 15.232 1.00 83.50 69 LYS A N 1
ATOM 562 C CA . LYS A 1 69 ? -19.830 -4.931 16.312 1.00 83.50 69 LYS A CA 1
ATOM 563 C C . LYS A 1 69 ? -19.773 -3.448 15.947 1.00 83.50 69 LYS A C 1
ATOM 565 O O . LYS A 1 69 ? -19.632 -2.605 16.830 1.00 83.50 69 LYS A O 1
ATOM 570 N N . ARG A 1 70 ? -19.845 -3.115 14.655 1.00 79.81 70 ARG A N 1
ATOM 571 C CA . ARG A 1 70 ? -19.765 -1.743 14.144 1.00 79.81 70 ARG A CA 1
ATOM 572 C C . ARG A 1 70 ? -20.894 -1.489 13.151 1.00 79.81 70 ARG A C 1
ATOM 574 O O . ARG A 1 70 ? -21.102 -2.299 12.261 1.00 79.81 70 ARG A O 1
ATOM 581 N N . LYS A 1 71 ? -21.596 -0.358 13.292 1.00 75.19 71 LYS A N 1
ATOM 582 C CA . LYS A 1 71 ? -22.769 -0.014 12.464 1.00 75.19 71 LYS A CA 1
ATOM 583 C C . LYS A 1 71 ? -22.418 0.605 11.106 1.00 75.19 71 LYS A C 1
ATOM 585 O O . LYS A 1 71 ? -23.216 0.515 10.185 1.00 75.19 71 LYS A O 1
ATOM 590 N N . SER A 1 72 ? -21.240 1.219 10.973 1.00 75.50 72 SER A N 1
ATOM 591 C CA . SER A 1 72 ? -20.809 1.877 9.735 1.00 75.50 72 SER A CA 1
ATOM 592 C C . SER A 1 72 ? -19.322 1.665 9.444 1.00 75.50 72 SER A C 1
ATOM 594 O O . SER A 1 72 ? -18.485 1.554 10.352 1.00 75.50 72 SER A O 1
ATOM 596 N N . VAL A 1 73 ? -18.994 1.617 8.152 1.00 76.25 73 VAL A N 1
ATOM 597 C CA . VAL A 1 73 ? -17.622 1.596 7.641 1.00 76.25 73 VAL A CA 1
ATOM 598 C C . VAL A 1 73 ? -17.498 2.662 6.568 1.00 76.25 73 VAL A C 1
ATOM 600 O O . VAL A 1 73 ? -18.114 2.565 5.516 1.00 76.25 73 VAL A O 1
ATOM 603 N N . GLU A 1 74 ? -16.668 3.663 6.830 1.00 71.75 74 GLU A N 1
ATOM 604 C CA . GLU A 1 74 ? -16.288 4.652 5.827 1.00 71.75 74 GLU A CA 1
ATOM 605 C C . GLU A 1 74 ? -14.867 4.381 5.345 1.00 71.75 74 GLU A C 1
ATOM 607 O O . GLU A 1 74 ? -13.908 4.385 6.129 1.00 71.75 74 GLU A O 1
ATOM 612 N N . PHE A 1 75 ? -14.728 4.160 4.040 1.00 73.75 75 PHE A N 1
ATOM 613 C CA . PHE A 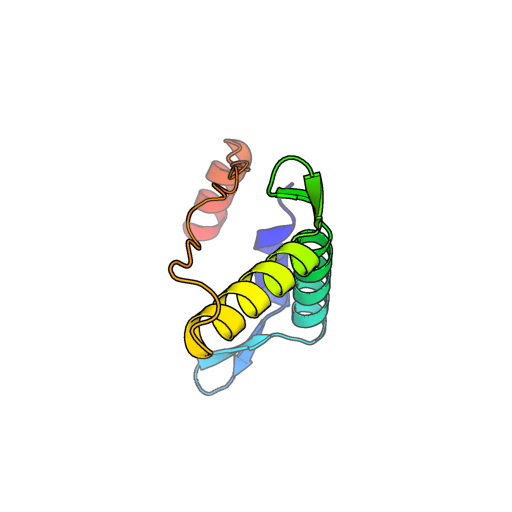1 75 ? -13.437 4.038 3.359 1.00 73.75 75 PHE A CA 1
ATOM 614 C C . PHE A 1 75 ? -12.930 5.384 2.824 1.00 73.75 75 PHE A C 1
ATOM 616 O O . PHE A 1 75 ? -11.724 5.589 2.762 1.00 73.75 75 PHE A O 1
ATOM 623 N N . MET A 1 76 ? -13.845 6.315 2.538 1.00 64.69 76 MET A N 1
ATOM 624 C CA . MET A 1 76 ? -13.615 7.557 1.782 1.00 64.69 76 MET A CA 1
ATOM 625 C C . MET A 1 76 ? -12.901 8.680 2.551 1.00 64.69 76 MET A C 1
ATOM 627 O O . MET A 1 76 ? -12.598 9.715 1.975 1.00 64.69 76 MET A O 1
ATOM 631 N N . SER A 1 77 ? -12.629 8.517 3.846 1.00 58.62 77 SER A N 1
ATOM 632 C CA . SER A 1 77 ? -12.242 9.645 4.706 1.00 58.62 77 SER A CA 1
ATOM 633 C C . SER A 1 77 ? -10.814 10.183 4.501 1.00 58.62 77 SER A C 1
ATOM 635 O O . SER A 1 77 ? -10.424 11.086 5.227 1.00 58.62 77 SER A O 1
ATOM 637 N N . HIS A 1 78 ? -10.010 9.617 3.594 1.00 61.19 78 HIS A N 1
ATOM 638 C CA . HIS A 1 78 ? -8.630 10.063 3.359 1.00 61.19 78 HIS A CA 1
ATOM 639 C C . HIS A 1 78 ? -8.475 10.454 1.898 1.00 61.19 78 HIS A C 1
ATOM 641 O O . HIS A 1 78 ? -8.321 9.594 1.029 1.00 61.19 78 HIS A O 1
ATOM 647 N N . VAL A 1 79 ? -8.522 11.758 1.639 1.00 58.53 79 VAL A N 1
ATOM 648 C CA . VAL A 1 79 ? -8.118 12.313 0.352 1.00 58.53 79 VAL A CA 1
ATOM 649 C C . VAL A 1 79 ? -6.601 12.195 0.298 1.00 58.53 79 VAL A C 1
ATOM 651 O O . VAL A 1 79 ? -5.893 12.843 1.062 1.00 58.53 79 VAL A O 1
ATOM 654 N N . HIS A 1 80 ? -6.093 11.308 -0.556 1.00 61.81 80 HIS A N 1
ATOM 655 C CA . HIS A 1 80 ? -4.675 11.325 -0.883 1.00 61.81 80 HIS A CA 1
ATOM 656 C C . HIS A 1 80 ? -4.403 12.637 -1.617 1.00 61.81 80 HIS A C 1
ATOM 658 O O . HIS A 1 80 ? -4.966 12.862 -2.690 1.00 61.81 80 HIS A O 1
ATOM 664 N N . GLU A 1 81 ? -3.580 13.510 -1.041 1.00 60.66 81 GLU A N 1
ATOM 665 C CA . GLU A 1 81 ? -3.071 14.664 -1.772 1.00 60.66 81 GLU A CA 1
ATOM 666 C C . GLU A 1 81 ? -2.182 14.140 -2.900 1.00 60.66 81 GLU A C 1
ATOM 668 O O . GLU A 1 81 ? -1.086 13.622 -2.685 1.00 60.66 81 GLU A O 1
ATOM 673 N N . ILE A 1 82 ? -2.712 14.189 -4.121 1.00 63.47 82 ILE A N 1
ATOM 674 C CA . ILE A 1 82 ? -1.957 13.845 -5.318 1.00 63.47 82 ILE A CA 1
ATOM 675 C C . ILE A 1 82 ? -1.018 15.018 -5.580 1.00 63.47 82 ILE A C 1
ATOM 677 O O . ILE A 1 82 ? -1.410 16.015 -6.190 1.00 63.47 82 ILE A O 1
ATOM 681 N N . GLU A 1 83 ? 0.229 14.896 -5.136 1.00 61.50 83 GLU A N 1
ATOM 682 C CA . GLU A 1 83 ? 1.303 15.758 -5.615 1.00 61.50 83 GLU A CA 1
ATOM 683 C C . GLU A 1 83 ? 1.501 15.482 -7.109 1.00 61.50 83 GLU A C 1
ATOM 685 O O . GLU A 1 83 ? 2.090 14.476 -7.517 1.00 61.50 83 GLU A O 1
ATOM 690 N N . ARG A 1 84 ? 0.954 16.356 -7.957 1.00 58.38 84 ARG A N 1
ATOM 691 C CA . ARG A 1 84 ? 1.166 16.264 -9.401 1.00 58.38 84 ARG A CA 1
ATOM 692 C C . ARG A 1 84 ? 2.628 16.573 -9.703 1.00 58.38 84 ARG A C 1
ATOM 694 O O . ARG A 1 84 ? 3.073 17.701 -9.526 1.00 58.38 84 ARG A O 1
ATOM 701 N N . GLN A 1 85 ? 3.356 15.595 -10.233 1.00 57.47 85 GLN A N 1
ATOM 702 C CA . GLN A 1 85 ? 4.681 15.805 -10.828 1.00 57.47 85 GLN A CA 1
ATOM 703 C C . GLN A 1 85 ? 4.569 16.320 -12.278 1.00 57.47 85 GLN A C 1
ATOM 705 O O . GLN A 1 85 ? 5.270 15.847 -13.172 1.00 57.47 85 GLN A O 1
ATOM 710 N N . ASP A 1 86 ? 3.672 17.275 -12.531 1.00 57.53 86 ASP A N 1
ATOM 711 C CA . ASP A 1 86 ? 3.499 17.878 -13.853 1.00 57.53 86 ASP A CA 1
ATOM 712 C C . ASP A 1 86 ? 4.513 19.017 -14.028 1.00 57.53 86 ASP A C 1
ATOM 714 O O . ASP A 1 86 ? 4.282 20.151 -13.616 1.00 57.53 86 ASP A O 1
ATOM 718 N N . ASN A 1 87 ? 5.657 18.715 -14.647 1.00 71.75 87 ASN A N 1
ATOM 719 C CA . ASN A 1 87 ? 6.605 19.727 -15.119 1.00 71.75 87 ASN A CA 1
ATOM 720 C C . ASN A 1 87 ? 6.464 19.896 -16.644 1.00 71.75 87 ASN A C 1
ATOM 722 O O . ASN A 1 87 ? 6.338 18.908 -17.374 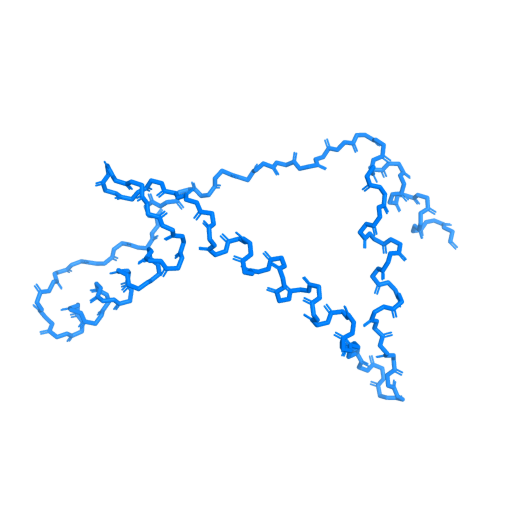1.00 71.75 87 ASN A O 1
ATOM 726 N N . MET A 1 88 ? 6.529 21.135 -17.140 1.00 72.81 88 MET A N 1
ATOM 727 C CA . MET A 1 88 ? 6.454 21.457 -18.574 1.00 72.81 88 MET A CA 1
ATOM 728 C C . MET A 1 88 ? 7.500 20.695 -19.399 1.00 72.81 88 MET A C 1
ATOM 730 O O . MET A 1 88 ? 7.206 20.242 -20.506 1.00 72.81 88 MET A O 1
ATOM 734 N N . GLU A 1 89 ? 8.680 20.463 -18.824 1.00 70.62 89 GLU A N 1
ATOM 735 C CA . GLU A 1 89 ? 9.756 19.673 -19.433 1.00 70.62 89 GLU A CA 1
ATOM 736 C C . GLU A 1 89 ? 9.361 18.204 -19.657 1.00 70.62 89 GLU A C 1
ATOM 738 O O . GLU A 1 89 ? 9.673 17.618 -20.692 1.00 70.62 89 GLU A O 1
ATOM 743 N N . ILE A 1 90 ? 8.633 17.602 -18.710 1.00 71.69 90 ILE A N 1
ATOM 744 C CA . ILE A 1 90 ? 8.176 16.206 -18.806 1.00 71.69 90 ILE A CA 1
ATOM 745 C C . ILE A 1 90 ? 7.106 16.089 -19.895 1.00 71.69 90 ILE A C 1
ATOM 747 O O . ILE A 1 90 ? 7.090 15.115 -20.649 1.00 71.69 90 ILE A O 1
ATOM 751 N N . ARG A 1 91 ? 6.252 17.112 -20.026 1.00 75.25 91 ARG A N 1
ATOM 752 C CA . ARG A 1 91 ? 5.201 17.165 -21.048 1.00 75.25 91 ARG A CA 1
ATOM 753 C C . ARG A 1 91 ? 5.780 17.259 -22.459 1.00 75.25 91 ARG A C 1
ATOM 755 O O . ARG A 1 91 ? 5.315 16.559 -23.355 1.00 75.25 91 ARG A O 1
ATOM 762 N N . GLN A 1 92 ? 6.814 18.078 -22.648 1.00 74.31 92 GLN A N 1
ATOM 763 C CA . GLN A 1 92 ? 7.530 18.177 -23.924 1.00 74.31 92 GLN A CA 1
ATOM 764 C C . GLN A 1 92 ? 8.272 16.881 -24.267 1.00 74.31 92 GLN A C 1
ATOM 766 O O . GLN A 1 92 ? 8.244 16.444 -25.415 1.00 74.31 92 GLN A O 1
ATOM 771 N N . LEU A 1 93 ? 8.871 16.220 -23.275 1.00 73.00 93 LEU A N 1
ATOM 772 C CA . LEU A 1 93 ? 9.585 14.965 -23.488 1.00 73.00 93 LEU A CA 1
ATOM 773 C C . LEU A 1 93 ? 8.655 13.792 -23.839 1.00 73.00 93 LEU A C 1
ATOM 775 O O . LEU A 1 93 ? 8.999 12.960 -24.675 1.00 73.00 93 LEU A O 1
ATOM 779 N N . LEU A 1 94 ? 7.465 13.733 -23.237 1.00 69.00 94 LEU A N 1
ATOM 780 C CA . LEU A 1 94 ? 6.430 12.766 -23.609 1.00 69.00 94 LEU A CA 1
ATOM 781 C C . LEU A 1 94 ? 5.978 12.962 -25.058 1.00 69.00 94 LEU A C 1
ATOM 783 O O . LEU A 1 94 ? 5.930 11.995 -25.810 1.00 69.00 94 LEU A O 1
ATOM 787 N N . LEU A 1 95 ? 5.702 14.205 -25.464 1.00 73.06 95 LEU A N 1
ATOM 788 C CA . LEU A 1 95 ? 5.356 14.515 -26.854 1.00 73.06 95 LEU A CA 1
ATOM 789 C C . LEU A 1 95 ? 6.469 14.090 -27.818 1.00 73.06 95 LEU A C 1
ATOM 791 O O . LEU A 1 95 ? 6.177 13.497 -28.849 1.00 73.06 95 LEU A O 1
ATOM 795 N N . TYR A 1 96 ? 7.730 14.323 -27.452 1.00 73.94 96 TYR A N 1
ATOM 796 C CA . TYR A 1 96 ? 8.880 13.908 -28.251 1.00 73.94 96 TYR A CA 1
ATOM 797 C C . TYR A 1 96 ? 8.971 12.382 -28.431 1.00 73.94 96 TYR A C 1
ATOM 799 O O . TYR A 1 96 ? 9.220 11.924 -29.536 1.00 73.94 96 TYR A O 1
ATOM 807 N N . ILE A 1 97 ? 8.724 11.592 -27.379 1.00 69.50 97 ILE A N 1
ATOM 808 C CA . ILE A 1 97 ? 8.779 10.116 -27.432 1.00 69.50 97 ILE A CA 1
ATOM 809 C C . ILE A 1 97 ? 7.590 9.503 -28.196 1.00 69.50 97 ILE A C 1
ATOM 811 O O . ILE A 1 97 ? 7.697 8.383 -28.674 1.00 69.50 97 ILE A O 1
ATOM 815 N N . PHE A 1 98 ? 6.440 10.180 -28.265 1.00 61.53 98 PHE A N 1
ATOM 816 C CA . PHE A 1 98 ? 5.247 9.656 -28.950 1.00 61.53 98 PHE A CA 1
ATOM 817 C C . PHE A 1 98 ? 5.140 10.071 -30.422 1.00 61.53 98 PHE A C 1
ATOM 819 O O . PHE A 1 98 ? 4.479 9.378 -31.192 1.00 61.53 98 PHE A O 1
ATOM 826 N N . TYR A 1 99 ? 5.741 11.199 -30.811 1.00 54.97 99 TYR A N 1
ATOM 827 C CA . TYR A 1 99 ? 5.770 11.658 -32.205 1.00 54.97 99 TYR A CA 1
ATOM 828 C C . TYR A 1 99 ? 6.948 11.095 -33.015 1.00 54.97 99 TYR A C 1
ATOM 830 O O . TYR A 1 99 ? 6.970 11.278 -34.233 1.00 54.97 99 TYR A O 1
ATOM 838 N N . PHE A 1 100 ? 7.901 10.429 -32.360 1.00 39.38 100 PHE A N 1
ATOM 839 C CA . PHE A 1 100 ? 9.084 9.815 -32.962 1.00 39.38 100 PHE A CA 1
ATOM 840 C C . PHE A 1 100 ? 9.146 8.329 -32.608 1.00 39.38 100 PHE A C 1
ATOM 842 O O . PHE A 1 100 ? 9.487 7.523 -33.502 1.00 39.38 100 PHE A O 1
#

Nearest PDB structures (foldseek):
  6opm-assembly1_C  TM=7.608E-01  e=4.415E-07  Methanosarcina mazei
  6opm-assembly1_D  TM=9.168E-01  e=1.066E-05  Methanosarcina mazei
  4n06-assembly1_A  TM=8.198E-01  e=1.027E-03  Archaeoglobus fulgidus DSM 4304
  8d3q-assembly1_A  TM=8.526E-01  e=2.120E-01  Halalkalibacterium halodurans C-125
  4wj0-assembly1_A  TM=6.978E-01  e=1.979E-01  Pyrococcus horikoshii OT3

Mean predicted aligned error: 12.52 Å

Secondary structure (DSSP, 8-state):
-THHHHHHGGGEEEPTTS-EEE-HHHHHHHHHHHHHHHHSEEEETTEEEEHHHHHHHHHHHHHHHHTTS-S---S------------HHHHHHHHHHHH-